Protein AF-A0A940CZ37-F1 (afdb_monomer)

Sequence (61 aa):
MAKITSNVIAIGEKRLVTVPRPDNACKELLKRVNVTLPEVLPYRETHVATRKKLNSLRKRK

Structure (mmCIF, N/CA/C/O backbone):
data_AF-A0A940CZ37-F1
#
_entry.id   AF-A0A940CZ37-F1
#
loop_
_atom_site.group_PDB
_atom_site.id
_atom_site.type_symbol
_atom_site.label_atom_id
_atom_site.label_alt_id
_atom_site.label_comp_id
_atom_site.label_asym_id
_atom_site.label_entity_id
_atom_site.label_seq_id
_atom_site.pdbx_PDB_ins_code
_atom_site.Cartn_x
_atom_site.Cartn_y
_atom_site.Cartn_z
_atom_site.occupancy
_atom_site.B_iso_or_equiv
_atom_site.auth_seq_id
_atom_site.auth_comp_id
_atom_site.auth_asym_id
_atom_site.auth_atom_id
_atom_site.pdbx_PDB_model_num
ATOM 1 N N . MET A 1 1 ? 10.349 -8.678 19.981 1.00 39.56 1 MET A N 1
ATOM 2 C CA . MET A 1 1 ? 10.081 -7.472 19.163 1.00 39.56 1 MET A CA 1
ATOM 3 C C . MET A 1 1 ? 9.356 -7.904 17.897 1.00 39.56 1 MET A C 1
ATOM 5 O O . MET A 1 1 ? 9.916 -8.695 17.148 1.00 39.56 1 MET A O 1
ATOM 9 N N . ALA A 1 2 ? 8.110 -7.470 17.691 1.00 47.47 2 ALA A N 1
ATOM 10 C CA . ALA A 1 2 ? 7.349 -7.803 16.486 1.00 47.47 2 ALA A CA 1
ATOM 11 C C . ALA A 1 2 ? 7.917 -7.027 15.286 1.00 47.47 2 ALA A C 1
ATOM 13 O O . ALA A 1 2 ? 8.044 -5.804 15.330 1.00 47.47 2 ALA A O 1
ATOM 14 N N . LYS A 1 3 ? 8.314 -7.740 14.229 1.00 53.59 3 LYS A N 1
ATOM 15 C CA . LYS A 1 3 ? 8.838 -7.141 12.997 1.00 53.59 3 LYS A CA 1
ATOM 16 C C . LYS A 1 3 ? 7.647 -6.725 12.134 1.00 53.59 3 LYS A C 1
ATOM 18 O O . LYS A 1 3 ? 6.967 -7.582 11.576 1.00 53.59 3 LYS A O 1
ATOM 23 N N . ILE A 1 4 ? 7.388 -5.422 12.036 1.00 59.28 4 ILE A N 1
ATOM 24 C CA . ILE A 1 4 ? 6.385 -4.887 11.112 1.00 59.28 4 ILE A CA 1
ATOM 25 C C . ILE A 1 4 ? 6.910 -5.139 9.696 1.00 59.28 4 ILE A C 1
ATOM 27 O O . ILE A 1 4 ? 7.903 -4.547 9.278 1.00 59.28 4 ILE A O 1
ATOM 31 N N . THR A 1 5 ? 6.286 -6.077 8.990 1.00 58.25 5 THR A N 1
ATOM 32 C CA . THR A 1 5 ? 6.632 -6.438 7.613 1.00 58.25 5 THR A CA 1
ATOM 33 C C . THR A 1 5 ? 5.496 -5.998 6.703 1.00 58.25 5 THR A C 1
ATOM 35 O O . THR A 1 5 ? 4.325 -6.243 6.986 1.00 58.25 5 THR A O 1
ATOM 38 N N . SER A 1 6 ? 5.835 -5.281 5.636 1.00 63.97 6 SER A N 1
ATOM 39 C CA . SER A 1 6 ? 4.894 -4.864 4.605 1.00 63.97 6 SER A CA 1
ATOM 40 C C . SER A 1 6 ? 5.161 -5.678 3.341 1.00 63.97 6 SER A C 1
ATOM 42 O O . SER A 1 6 ? 6.287 -5.724 2.844 1.00 63.97 6 SER A O 1
ATOM 44 N N . ASN A 1 7 ? 4.133 -6.361 2.839 1.00 73.88 7 ASN A N 1
ATOM 45 C CA . ASN A 1 7 ? 4.242 -7.173 1.632 1.00 73.88 7 ASN A CA 1
ATOM 46 C C . ASN A 1 7 ? 4.015 -6.302 0.392 1.00 73.88 7 ASN A C 1
ATOM 48 O O . ASN A 1 7 ? 3.118 -5.456 0.363 1.00 73.88 7 ASN A O 1
ATOM 52 N N . VAL A 1 8 ? 4.832 -6.516 -0.639 1.00 71.50 8 VAL A N 1
ATOM 53 C CA . VAL A 1 8 ? 4.642 -5.893 -1.952 1.00 71.50 8 VAL A CA 1
ATOM 54 C C . VAL A 1 8 ? 3.771 -6.824 -2.787 1.00 71.50 8 VAL A C 1
ATOM 56 O O . VAL A 1 8 ? 4.124 -7.983 -2.988 1.00 71.50 8 VAL A O 1
ATOM 59 N N . ILE A 1 9 ? 2.638 -6.321 -3.266 1.00 76.06 9 ILE A N 1
ATOM 60 C CA . ILE A 1 9 ? 1.710 -7.047 -4.137 1.00 76.06 9 ILE A CA 1
ATOM 61 C C . ILE A 1 9 ? 1.733 -6.386 -5.517 1.00 76.06 9 ILE A C 1
ATOM 63 O O . ILE A 1 9 ? 1.730 -5.160 -5.629 1.00 76.06 9 ILE A O 1
ATOM 67 N N . ALA A 1 10 ? 1.758 -7.191 -6.577 1.00 70.75 10 ALA A N 1
ATOM 68 C CA . ALA A 1 10 ? 1.542 -6.717 -7.940 1.00 70.75 10 ALA A CA 1
ATOM 69 C C . ALA A 1 10 ? 0.055 -6.865 -8.291 1.00 70.75 10 ALA A C 1
ATOM 71 O O . ALA A 1 10 ? -0.477 -7.972 -8.241 1.00 70.75 10 ALA A O 1
ATOM 72 N N . ILE A 1 11 ? -0.615 -5.759 -8.628 1.00 70.56 11 ILE A N 1
ATOM 73 C CA . ILE A 1 11 ? -1.987 -5.769 -9.155 1.00 70.56 11 ILE A CA 1
ATOM 74 C C . ILE A 1 11 ? -1.943 -5.151 -10.556 1.00 70.56 11 ILE A C 1
ATOM 76 O O . ILE A 1 11 ? -1.713 -3.949 -10.710 1.00 70.56 11 ILE A O 1
ATOM 80 N N . GLY A 1 12 ? -2.127 -5.983 -11.586 1.00 72.56 12 GLY A N 1
ATOM 81 C CA . GLY A 1 12 ? -1.913 -5.587 -12.982 1.00 72.56 12 GLY A CA 1
ATOM 82 C C . GLY A 1 12 ? -0.459 -5.164 -13.228 1.00 72.56 12 GLY A C 1
ATOM 83 O O . GLY A 1 12 ? 0.469 -5.859 -12.827 1.00 72.56 12 GLY A O 1
ATOM 84 N N . GLU A 1 13 ? -0.256 -3.997 -13.842 1.00 70.62 13 GLU A N 1
ATOM 85 C CA . GLU A 1 13 ? 1.076 -3.412 -14.090 1.00 70.62 13 GLU A CA 1
ATOM 86 C C . GLU A 1 13 ? 1.635 -2.614 -12.896 1.00 70.62 13 GLU A C 1
ATOM 88 O O . GLU A 1 13 ? 2.774 -2.143 -12.929 1.00 70.62 13 GLU A O 1
ATOM 93 N N . LYS A 1 14 ? 0.847 -2.422 -11.828 1.00 70.19 14 LYS A N 1
ATOM 94 C CA . LYS A 1 14 ? 1.210 -1.547 -10.705 1.00 70.19 14 LYS A CA 1
ATOM 95 C C . LYS A 1 14 ? 1.662 -2.361 -9.497 1.00 70.19 14 LYS A C 1
ATOM 97 O O . LYS A 1 14 ? 1.009 -3.314 -9.075 1.00 70.19 14 LYS A O 1
ATOM 102 N N . ARG A 1 15 ? 2.776 -1.938 -8.895 1.00 75.62 15 ARG A N 1
ATOM 103 C CA . ARG A 1 15 ? 3.244 -2.449 -7.601 1.00 75.62 15 ARG A CA 1
ATOM 104 C C . ARG A 1 15 ? 2.581 -1.659 -6.472 1.00 75.62 15 ARG A C 1
ATOM 106 O O . ARG A 1 15 ? 2.527 -0.428 -6.513 1.00 75.62 15 ARG A O 1
ATOM 113 N N . LEU A 1 16 ? 2.092 -2.365 -5.463 1.00 77.94 16 LEU A N 1
ATOM 114 C CA . LEU A 1 16 ? 1.427 -1.819 -4.282 1.00 77.94 16 LEU A CA 1
ATOM 115 C C . LEU A 1 16 ? 2.062 -2.409 -3.022 1.00 77.94 16 LEU A C 1
ATOM 117 O O . LEU A 1 16 ? 2.600 -3.513 -3.049 1.00 77.94 16 LEU A O 1
ATOM 121 N N . VAL A 1 17 ? 1.988 -1.686 -1.911 1.00 80.62 17 VAL A N 1
ATOM 122 C CA . VAL A 1 17 ? 2.403 -2.169 -0.591 1.00 80.62 17 VAL A CA 1
ATOM 123 C C . VAL A 1 17 ? 1.173 -2.323 0.282 1.00 80.62 17 VAL A C 1
ATOM 125 O O . VAL A 1 17 ? 0.396 -1.378 0.425 1.00 80.62 17 VAL A O 1
ATOM 128 N N . THR A 1 18 ? 1.006 -3.496 0.888 1.00 79.12 18 THR A N 1
ATOM 129 C CA . THR A 1 18 ? -0.028 -3.694 1.906 1.00 79.12 18 THR A CA 1
ATOM 130 C C . THR A 1 18 ? 0.356 -2.979 3.180 1.00 79.12 18 THR A C 1
ATOM 132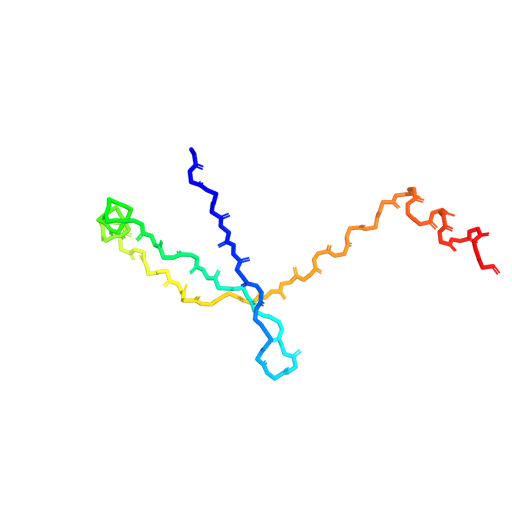 O O . THR A 1 18 ? 1.461 -3.175 3.705 1.00 79.12 18 THR A O 1
ATOM 135 N N . VAL A 1 19 ? -0.581 -2.203 3.702 1.00 78.31 19 VAL A N 1
ATOM 136 C CA . VAL A 1 19 ? -0.424 -1.584 5.007 1.00 78.31 19 VAL A CA 1
ATOM 137 C C . VAL A 1 19 ? -0.687 -2.649 6.077 1.00 78.31 19 VAL A C 1
ATOM 139 O O . VAL A 1 19 ? -1.729 -3.308 6.047 1.00 78.31 19 VAL A O 1
ATOM 142 N N . PRO A 1 20 ? 0.246 -2.861 7.020 1.00 77.75 20 PRO A N 1
ATOM 143 C CA . PRO A 1 20 ? 0.046 -3.821 8.094 1.00 77.75 20 PRO A CA 1
ATOM 144 C C . PRO A 1 20 ? -1.12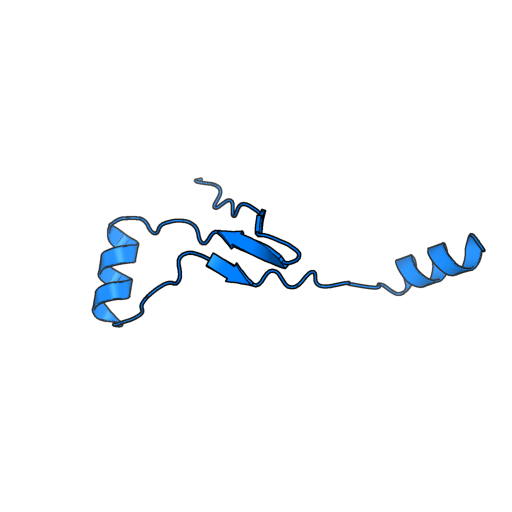6 -3.387 8.975 1.00 77.75 20 PRO A C 1
ATOM 146 O O . PRO A 1 20 ? -1.295 -2.205 9.286 1.00 77.75 20 PRO A O 1
ATOM 149 N N . ARG A 1 21 ? -1.951 -4.356 9.381 1.00 80.38 21 ARG A N 1
ATOM 150 C CA . ARG A 1 21 ? -3.118 -4.076 10.220 1.00 80.38 21 ARG A CA 1
ATOM 151 C C . ARG A 1 21 ? -2.657 -3.584 11.598 1.00 80.38 21 ARG A C 1
ATOM 153 O O . ARG A 1 21 ? -1.815 -4.242 12.205 1.00 80.38 21 ARG A O 1
ATOM 160 N N . PRO A 1 22 ? -3.210 -2.470 12.104 1.00 78.44 22 PRO A N 1
ATOM 161 C CA . PRO A 1 22 ? -2.857 -1.966 13.422 1.00 78.44 22 PRO A CA 1
ATOM 162 C C . PRO A 1 22 ? -3.368 -2.895 14.529 1.00 78.44 22 PRO A C 1
ATOM 164 O O . PRO A 1 22 ? -4.460 -3.466 14.421 1.00 78.44 22 PRO A O 1
ATOM 167 N N . ASP A 1 23 ? -2.604 -2.979 15.617 1.00 82.69 23 ASP A N 1
ATOM 168 C CA . ASP A 1 23 ? -3.019 -3.639 16.856 1.00 82.69 23 ASP A CA 1
ATOM 169 C C . ASP A 1 23 ? -4.222 -2.927 17.494 1.00 82.69 23 ASP A C 1
ATOM 171 O O . ASP A 1 23 ? -4.534 -1.774 17.179 1.00 82.69 23 ASP A O 1
ATOM 175 N N . ASN A 1 24 ? -4.907 -3.603 18.421 1.00 83.50 24 ASN A N 1
ATOM 176 C CA . ASN A 1 24 ? -6.132 -3.087 19.046 1.00 83.50 24 ASN A CA 1
ATOM 177 C C . ASN A 1 24 ? -5.926 -1.716 19.717 1.00 83.50 24 ASN A C 1
ATOM 179 O O . ASN A 1 24 ? -6.742 -0.819 19.519 1.00 83.50 24 ASN A O 1
ATOM 183 N N . ALA A 1 25 ? -4.800 -1.514 20.409 1.00 84.38 25 ALA A N 1
ATOM 184 C CA . ALA A 1 25 ? -4.458 -0.224 21.011 1.00 84.38 25 ALA A CA 1
ATOM 185 C C . ALA A 1 25 ? -4.253 0.877 19.951 1.00 84.38 25 ALA A C 1
ATOM 187 O O . ALA A 1 25 ? -4.770 1.986 20.078 1.00 84.38 25 ALA A O 1
ATOM 188 N N . CYS A 1 26 ? -3.554 0.566 18.855 1.00 80.38 26 CYS A N 1
ATOM 189 C CA . CYS A 1 26 ? -3.341 1.508 17.757 1.00 80.38 26 CYS A CA 1
ATOM 190 C C . CYS A 1 26 ? -4.653 1.865 17.043 1.00 80.38 26 CYS A C 1
ATOM 192 O O . CYS A 1 26 ? -4.838 3.018 16.658 1.00 80.38 26 CYS A O 1
ATOM 194 N N . LYS A 1 27 ? -5.590 0.917 16.905 1.00 84.25 27 LYS A N 1
ATOM 195 C CA . LYS A 1 27 ? -6.922 1.185 16.338 1.00 84.25 27 LYS A CA 1
ATOM 196 C C . LYS A 1 27 ? -7.704 2.210 17.156 1.00 84.25 27 LYS A C 1
ATOM 198 O O . LYS A 1 27 ? -8.344 3.075 16.566 1.00 84.25 27 LYS A O 1
ATOM 203 N N . GLU A 1 28 ? -7.668 2.130 18.485 1.00 85.81 28 GLU A N 1
ATOM 204 C CA . GLU A 1 28 ? -8.356 3.103 19.344 1.00 85.81 28 GLU A CA 1
ATOM 205 C C . GLU A 1 28 ? -7.758 4.505 19.224 1.00 85.81 28 GLU A C 1
ATOM 207 O O . GLU A 1 28 ? -8.498 5.486 19.135 1.00 85.81 28 GLU A O 1
ATOM 212 N N . LEU A 1 29 ? -6.429 4.604 19.149 1.00 87.38 29 LEU A N 1
ATOM 213 C CA . LEU A 1 29 ? -5.745 5.878 18.928 1.00 87.38 29 LEU A CA 1
ATOM 214 C C . LEU A 1 29 ? -6.112 6.486 17.569 1.00 87.38 29 LEU A C 1
ATOM 216 O O . LEU A 1 29 ? -6.454 7.664 17.496 1.00 87.38 29 LEU A O 1
ATOM 220 N N . LEU A 1 30 ? -6.123 5.680 16.507 1.00 85.69 30 LEU A N 1
ATOM 221 C CA . LEU A 1 30 ? -6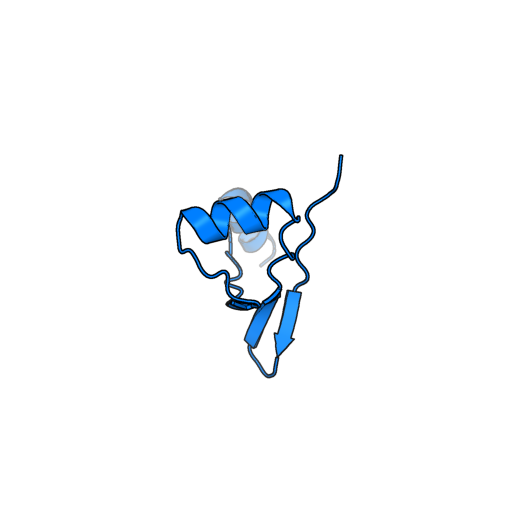.50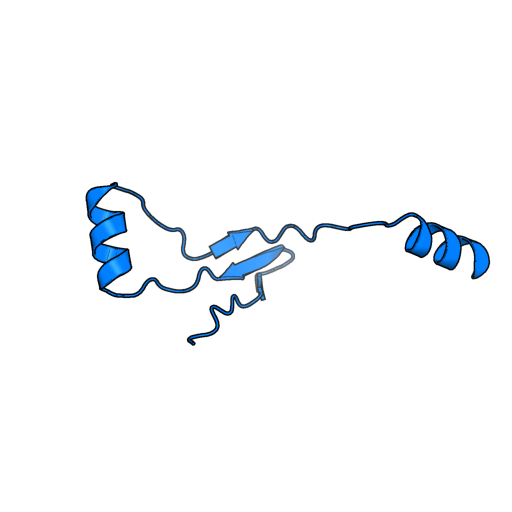8 6.130 15.166 1.00 85.69 30 LEU A CA 1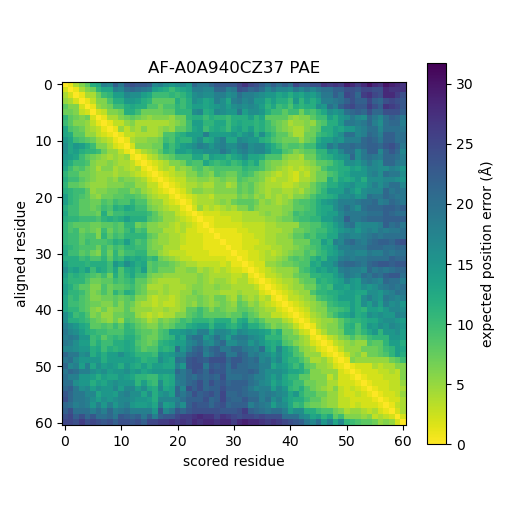
ATOM 222 C C . LEU A 1 30 ? -7.969 6.591 15.105 1.00 85.69 30 LEU A C 1
ATOM 224 O O . LEU A 1 30 ? -8.257 7.604 14.469 1.00 85.69 30 LEU A O 1
ATOM 228 N N . LYS A 1 31 ? -8.873 5.907 15.822 1.00 88.62 31 LYS A N 1
ATOM 229 C CA . LYS A 1 31 ? -10.273 6.336 15.972 1.00 88.62 31 LYS A CA 1
ATOM 230 C C . LYS A 1 31 ? -10.384 7.689 16.672 1.00 88.62 31 LYS A C 1
ATOM 232 O O . LYS A 1 31 ? -11.139 8.535 16.212 1.00 88.62 31 LYS A O 1
ATOM 237 N N . ARG A 1 32 ? -9.621 7.922 17.747 1.00 88.19 32 ARG A N 1
ATOM 238 C CA . ARG A 1 32 ? -9.631 9.210 18.470 1.00 88.19 32 ARG A CA 1
ATOM 239 C C . ARG A 1 32 ? -9.135 10.378 17.615 1.00 88.19 32 ARG A C 1
ATOM 241 O O . ARG A 1 32 ? -9.623 11.488 17.780 1.00 88.19 32 ARG A O 1
ATOM 248 N N . VAL A 1 33 ? -8.188 10.128 16.712 1.00 88.94 33 VAL A N 1
ATOM 249 C CA . VAL A 1 33 ? -7.624 11.143 15.800 1.00 88.94 33 VAL A CA 1
ATOM 250 C C . VAL A 1 33 ? -8.407 11.213 14.475 1.00 88.94 33 VAL A C 1
ATOM 252 O O . VAL A 1 33 ? -8.096 12.022 13.609 1.00 88.94 33 VAL A O 1
ATOM 255 N N . ASN A 1 34 ? -9.459 10.400 14.318 1.00 85.75 34 ASN A N 1
ATOM 256 C CA . ASN A 1 34 ? -10.310 10.331 13.127 1.00 85.75 34 ASN A CA 1
ATOM 257 C C . ASN A 1 34 ? -9.535 10.042 11.821 1.00 85.75 34 ASN A C 1
ATOM 259 O O . ASN A 1 34 ? -9.893 10.518 10.744 1.00 85.75 34 ASN A O 1
ATOM 263 N N . VAL A 1 35 ? -8.463 9.246 11.914 1.00 83.62 35 VAL A N 1
ATOM 264 C CA . VAL A 1 35 ? -7.617 8.870 10.772 1.00 83.62 35 VAL A CA 1
ATOM 265 C C . VAL A 1 35 ? -8.023 7.495 10.259 1.00 83.62 35 VAL A C 1
ATOM 267 O O . VAL A 1 35 ? -7.954 6.498 10.980 1.00 83.62 35 VAL A O 1
ATOM 270 N N . THR A 1 36 ? -8.396 7.428 8.985 1.00 80.81 36 THR A N 1
ATOM 271 C CA . THR A 1 36 ? -8.620 6.170 8.271 1.00 80.81 36 THR A CA 1
ATOM 272 C C . THR A 1 36 ? -7.329 5.734 7.582 1.00 80.81 36 THR A C 1
ATOM 274 O O . THR A 1 36 ? -6.696 6.503 6.860 1.00 80.81 36 THR A O 1
ATOM 277 N N . LEU A 1 37 ? -6.904 4.492 7.830 1.00 78.75 37 LEU A N 1
ATOM 278 C CA . LEU A 1 37 ? -5.740 3.912 7.160 1.00 78.75 37 LEU A CA 1
ATOM 279 C C . LEU A 1 37 ? -6.190 3.151 5.908 1.00 78.75 37 LEU A C 1
ATOM 281 O O . LEU A 1 37 ? -7.069 2.294 6.016 1.00 78.75 37 LEU A O 1
ATOM 285 N N . PRO A 1 38 ? -5.599 3.433 4.734 1.00 80.38 38 PRO A N 1
ATOM 286 C CA . PRO A 1 38 ? -5.878 2.672 3.526 1.00 80.38 38 PRO A CA 1
ATOM 287 C C . PRO A 1 38 ? -5.289 1.261 3.633 1.00 80.38 38 PRO A C 1
ATOM 289 O O . PRO A 1 38 ? -4.248 1.057 4.254 1.00 80.38 38 PRO A O 1
ATOM 292 N N . GLU A 1 39 ? -5.930 0.284 2.993 1.00 77.69 39 GLU A N 1
ATOM 293 C CA . GLU A 1 39 ? -5.458 -1.111 2.996 1.00 77.69 39 GLU A CA 1
ATOM 294 C C . GLU A 1 39 ? -4.200 -1.307 2.137 1.00 77.69 39 GLU A C 1
ATOM 296 O O . GLU A 1 39 ? -3.337 -2.139 2.434 1.00 77.69 39 GLU A O 1
ATOM 301 N N . VAL A 1 40 ? -4.079 -0.510 1.075 1.00 79.06 40 VAL A N 1
ATOM 302 C CA . VAL A 1 40 ? -2.986 -0.570 0.106 1.00 79.06 40 VAL A CA 1
ATOM 303 C C . VAL A 1 40 ? -2.467 0.825 -0.212 1.00 79.06 40 VAL A C 1
ATOM 305 O O . VAL A 1 40 ? -3.232 1.781 -0.338 1.00 79.06 40 VAL A O 1
ATOM 308 N N . LEU A 1 41 ? -1.150 0.932 -0.371 1.00 79.69 41 LEU A N 1
ATOM 309 C CA . LEU A 1 41 ? -0.471 2.148 -0.806 1.00 79.69 41 LEU A CA 1
ATOM 310 C C . LEU A 1 41 ? 0.257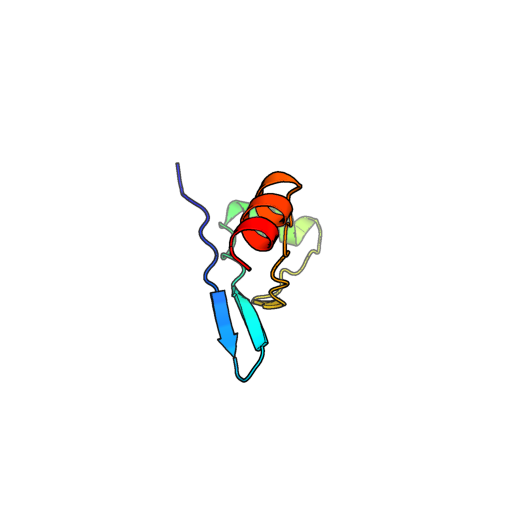 1.911 -2.134 1.00 79.69 41 LEU A C 1
ATOM 312 O O . LEU A 1 41 ? 0.810 0.829 -2.346 1.00 79.69 41 LEU A O 1
ATOM 316 N N . PRO A 1 42 ? 0.306 2.909 -3.031 1.00 78.00 42 PRO A N 1
ATOM 317 C CA . PRO A 1 42 ? 1.091 2.808 -4.252 1.00 78.00 42 PRO A CA 1
ATOM 318 C C . PRO A 1 42 ? 2.579 2.663 -3.927 1.00 78.00 42 PRO A C 1
ATOM 320 O O . PRO A 1 42 ? 3.156 3.493 -3.220 1.00 78.00 42 PRO A O 1
ATOM 323 N N . TYR A 1 43 ? 3.217 1.621 -4.463 1.00 77.38 43 TYR A N 1
ATOM 324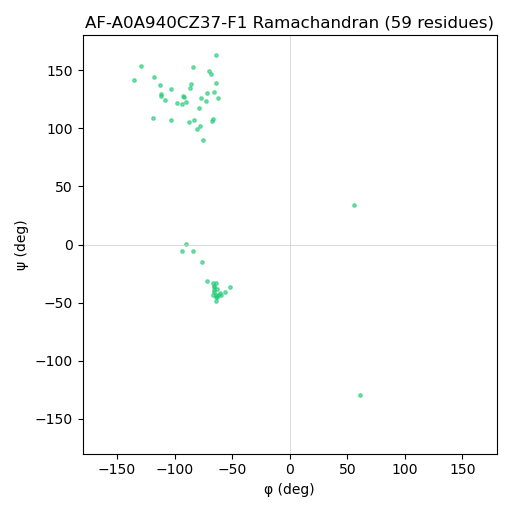 C CA . TYR A 1 43 ? 4.653 1.438 -4.301 1.00 77.38 43 TYR A CA 1
ATOM 325 C C . TYR A 1 43 ? 5.394 2.356 -5.270 1.00 77.38 43 TYR A C 1
ATOM 327 O O . TYR A 1 43 ? 5.286 2.214 -6.488 1.00 77.38 43 TYR A O 1
ATOM 335 N N . ARG A 1 44 ? 6.175 3.294 -4.730 1.00 68.44 44 ARG A N 1
ATOM 336 C CA . ARG A 1 44 ? 7.165 4.048 -5.503 1.00 68.44 44 ARG A CA 1
ATOM 337 C C . ARG A 1 44 ? 8.538 3.482 -5.193 1.00 68.44 44 ARG A C 1
ATOM 339 O O . ARG A 1 44 ? 9.067 3.696 -4.106 1.00 68.44 44 ARG A O 1
ATOM 346 N N . GLU A 1 45 ? 9.102 2.754 -6.148 1.00 68.88 45 GLU A N 1
ATOM 347 C CA . GLU A 1 45 ? 10.467 2.253 -6.043 1.00 68.88 45 GLU A CA 1
ATOM 348 C C . GLU A 1 45 ? 11.419 3.458 -6.085 1.00 68.88 45 GLU A C 1
ATOM 350 O O . GLU A 1 45 ? 11.572 4.129 -7.108 1.00 68.88 45 GLU A O 1
ATOM 355 N N . THR A 1 46 ? 12.001 3.810 -4.940 1.00 68.25 46 THR A N 1
ATOM 356 C CA . THR A 1 46 ? 12.934 4.932 -4.852 1.00 68.25 46 THR A CA 1
ATOM 357 C C . THR A 1 46 ? 14.290 4.490 -5.388 1.00 68.25 46 THR A C 1
ATOM 359 O O . THR A 1 46 ? 15.067 3.798 -4.728 1.00 68.25 46 THR A O 1
ATOM 362 N N . HIS A 1 47 ? 14.596 4.884 -6.624 1.00 67.19 47 HIS A N 1
ATOM 363 C CA . HIS A 1 47 ? 15.881 4.567 -7.234 1.00 67.19 47 HIS A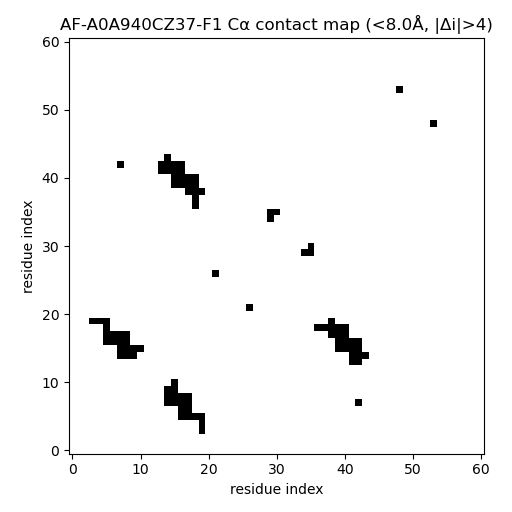 CA 1
ATOM 364 C C . HIS A 1 47 ? 16.993 5.456 -6.656 1.00 67.19 47 HIS A C 1
ATOM 366 O O . HIS A 1 47 ? 17.299 6.536 -7.165 1.00 67.19 47 HIS A O 1
ATOM 372 N N . VAL A 1 48 ? 17.629 4.994 -5.577 1.00 71.19 48 VAL A N 1
ATOM 373 C CA . VAL A 1 48 ? 18.773 5.689 -4.975 1.00 71.19 48 VAL A CA 1
ATOM 374 C C . VAL A 1 48 ? 20.047 5.364 -5.761 1.00 71.19 48 VAL A C 1
ATOM 376 O O . VAL A 1 48 ? 20.684 4.316 -5.580 1.00 71.19 48 VAL A O 1
ATOM 379 N N . ALA A 1 49 ? 20.434 6.286 -6.641 1.00 75.94 49 ALA A N 1
ATOM 380 C CA . ALA A 1 49 ? 21.719 6.255 -7.327 1.00 75.94 49 ALA A CA 1
ATOM 381 C C . ALA A 1 49 ? 22.777 6.971 -6.476 1.00 75.94 49 ALA A C 1
ATOM 383 O O . ALA A 1 49 ? 22.814 8.194 -6.389 1.00 75.94 49 ALA A O 1
ATOM 384 N N . THR A 1 50 ? 23.665 6.206 -5.843 1.00 80.50 50 THR A N 1
ATOM 385 C CA . THR A 1 50 ? 24.829 6.775 -5.153 1.00 80.50 50 THR A CA 1
ATOM 386 C C . THR A 1 50 ? 25.970 7.023 -6.139 1.00 80.50 50 THR A C 1
ATOM 388 O O . THR A 1 50 ? 26.115 6.303 -7.131 1.00 80.50 50 THR A O 1
ATOM 391 N N . ARG A 1 51 ? 26.848 7.995 -5.847 1.00 77.12 51 ARG A N 1
ATOM 392 C CA . ARG A 1 51 ? 28.045 8.285 -6.667 1.00 77.12 51 ARG A CA 1
ATOM 393 C C . ARG A 1 51 ? 28.893 7.027 -6.921 1.00 77.12 51 ARG A C 1
ATOM 395 O O . ARG A 1 51 ? 29.401 6.835 -8.022 1.00 77.12 51 ARG A O 1
ATOM 402 N N . LYS A 1 52 ? 28.977 6.129 -5.928 1.00 82.00 52 LYS A N 1
ATOM 403 C CA . LYS A 1 52 ? 29.634 4.815 -6.037 1.00 82.00 52 LYS A CA 1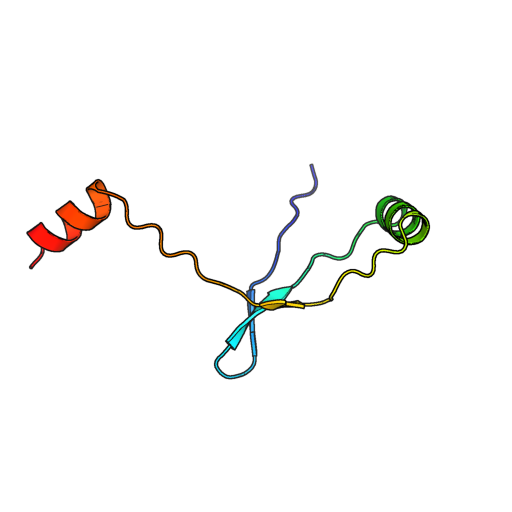
ATOM 404 C C . LYS A 1 52 ? 28.939 3.901 -7.056 1.00 82.00 52 LYS A C 1
ATOM 406 O O . LYS A 1 52 ? 29.627 3.371 -7.924 1.00 82.00 52 LYS A O 1
ATOM 411 N N . LYS A 1 53 ? 27.604 3.766 -6.995 1.00 77.69 53 LYS A N 1
ATOM 412 C CA . LYS A 1 53 ? 26.805 2.984 -7.964 1.00 77.69 53 LYS A CA 1
ATOM 413 C C . LYS A 1 53 ? 26.955 3.515 -9.392 1.00 77.69 53 LYS A C 1
ATOM 415 O O . LYS A 1 53 ? 27.137 2.729 -10.318 1.00 77.69 53 LYS A O 1
ATOM 420 N N . LEU A 1 54 ? 26.919 4.837 -9.566 1.00 80.56 54 LEU A N 1
ATOM 421 C CA . LEU A 1 54 ? 27.076 5.476 -10.878 1.00 80.56 54 LEU A CA 1
ATOM 422 C C . LEU A 1 54 ? 28.468 5.219 -11.472 1.00 80.56 54 LEU A C 1
ATOM 424 O O . LEU A 1 54 ? 28.579 4.842 -12.636 1.00 80.56 54 LEU A O 1
ATOM 428 N N . ASN A 1 55 ? 29.525 5.354 -10.666 1.00 81.31 55 ASN A N 1
ATOM 429 C CA . ASN A 1 55 ? 30.892 5.080 -11.113 1.00 81.31 55 ASN A CA 1
ATOM 430 C C . ASN A 1 55 ? 31.121 3.598 -11.442 1.00 81.31 55 ASN A C 1
ATOM 432 O O . ASN A 1 55 ? 31.792 3.302 -12.428 1.00 81.31 55 ASN A O 1
ATOM 436 N N . SER A 1 56 ? 30.559 2.663 -10.668 1.00 78.62 56 SER A N 1
ATOM 437 C CA . SER A 1 56 ? 30.667 1.231 -10.986 1.00 78.62 56 SER A CA 1
ATOM 438 C C . SER A 1 56 ? 29.941 0.852 -12.278 1.00 78.62 56 SER A C 1
ATOM 440 O O . SER A 1 56 ? 30.436 0.013 -13.022 1.00 78.62 56 SER A O 1
ATOM 442 N N . LEU A 1 57 ? 28.793 1.480 -12.559 1.00 77.19 57 LEU A N 1
ATOM 443 C CA . LEU A 1 57 ? 28.035 1.267 -13.797 1.00 77.19 57 LEU A CA 1
ATOM 444 C C . LEU A 1 57 ? 28.794 1.781 -15.023 1.00 77.19 57 LEU A C 1
ATOM 446 O O . LEU A 1 57 ? 28.868 1.084 -16.027 1.00 77.19 57 LEU A O 1
ATOM 450 N N . ARG A 1 58 ? 29.402 2.969 -14.928 1.00 81.25 58 ARG A N 1
ATOM 451 C CA . ARG A 1 58 ? 30.177 3.563 -16.031 1.00 81.25 58 ARG A CA 1
ATOM 452 C C . ARG A 1 58 ? 31.450 2.788 -16.371 1.00 81.25 58 ARG A C 1
ATOM 454 O O . ARG A 1 58 ? 31.817 2.764 -17.529 1.00 81.25 58 ARG A O 1
ATOM 461 N N . LYS A 1 59 ? 32.104 2.159 -15.388 1.00 77.94 59 LYS A N 1
ATOM 462 C CA . LYS A 1 59 ? 33.325 1.355 -15.605 1.00 77.94 59 LYS A CA 1
ATOM 463 C C . LYS A 1 59 ? 33.075 -0.031 -16.213 1.00 77.94 59 LYS A C 1
ATOM 465 O O . LYS A 1 59 ? 34.029 -0.687 -16.603 1.00 77.94 59 LYS A O 1
ATOM 470 N N . ARG A 1 60 ? 31.827 -0.511 -16.201 1.00 70.44 60 ARG A N 1
ATOM 471 C CA . ARG A 1 60 ? 31.430 -1.813 -16.768 1.00 70.44 60 ARG A CA 1
ATOM 472 C C . ARG A 1 60 ? 30.934 -1.718 -18.217 1.00 70.44 60 ARG A C 1
ATOM 474 O O . ARG A 1 60 ? 30.621 -2.755 -18.789 1.00 70.44 60 ARG A O 1
ATOM 481 N N . LYS A 1 61 ? 30.806 -0.505 -18.754 1.00 54.81 61 LYS A N 1
ATOM 482 C CA . LYS A 1 61 ? 30.452 -0.224 -20.148 1.00 54.81 61 LYS A CA 1
ATOM 483 C C . LYS A 1 61 ? 31.727 -0.033 -20.954 1.00 54.81 61 LYS A C 1
ATOM 485 O O . LYS A 1 61 ? 31.703 -0.432 -22.132 1.00 54.81 61 LYS A O 1
#

Radius of gyration: 18.24 Å; Cα contacts (8 Å, |Δi|>4): 47; chains: 1; bounding box: 44×19×41 Å

Foldseek 3Di:
DDDLDWDWDDDPPFIKTADDDDDPVVVVVCVVVVHDDDRIGGDDDPPDDDPVNVVVVVVVD

Secondary structure (DSSP, 8-state):
-------EEEETTEEEEEPPPPPHHHHHHHHHTTPPPPSEEE--------HHHHHHHHTT-

Mean predicted aligned error: 11.18 Å

Nearest PDB structures (foldseek):
  8ebc-assembly1_B-2  TM=4.285E-01  e=3.998E+00  Listeria monocytogenes EGD-e
  8ebc-assembly1_F  TM=4.399E-01  e=4.273E+00  Listeria monocytogenes EGD-e
  8j07-assembly1_1F  TM=3.312E-01  e=4.883E+00  Homo sapiens
  3upy-assembly1_B  TM=3.949E-01  e=7.785E+00  Brucella abortus 2308

pLDDT: mean 75.52, std 9.73, range [39.56, 88.94]

Solvent-accessible surface area (backbone atoms only — not comparable to full-atom values): 4046 Å² total; per-residue (Å²): 133,89,78,90,68,66,54,76,45,75,59,86,95,44,51,28,31,40,51,66,82,70,53,74,71,54,47,54,52,31,60,78,69,71,55,84,80,67,67,64,42,81,54,74,85,77,82,81,79,46,75,67,56,53,52,56,55,63,74,74,109